Protein AF-A0A067MBH5-F1 (afdb_monomer_lite)

Secondary structure (DSSP, 8-state):
-----S--HHHHHHHHHHTEEEETTEEEE---------PPPBPTTT--BSS-GGG---SSPPPTTT-SSS-GGGHHHH-TTPPP--TTT--SS-TT-TT-HHHHHHHHTSPPPP-PPPPP-PPPPP-----------------------------

Organism: Botryobasidium botryosum (strain FD-172 SS1) (NCBI:txid930990)

Radius of gyration: 29.59 Å; chains: 1; bounding box: 75×42×64 Å

Foldseek 3Di:
DDDDDDDDPVCVVVCQVVQWDQDPNDTDGDHPPPPDQPQFDQEQQQRAGDDHVVPDPRPFRAAQFQRDGHRVVCCCVPPVPHFGAASQPRDRHGSVDPPDPSNVVRRVVDPRDPPDDPDDPDDDDDDDDDDDDDDDDDDDDDDDDDDDDDDDDDD

Structure (mmCIF, N/CA/C/O backbone):
data_AF-A0A067MBH5-F1
#
_entry.id   AF-A0A067MBH5-F1
#
loop_
_atom_site.group_PDB
_atom_site.id
_atom_site.type_symbol
_atom_site.label_atom_id
_atom_site.label_alt_id
_atom_site.label_comp_id
_atom_site.label_asym_id
_atom_site.label_entity_id
_atom_site.label_seq_id
_atom_site.pdbx_PDB_ins_code
_atom_site.Cartn_x
_atom_site.Cartn_y
_atom_site.Cartn_z
_atom_site.occupancy
_atom_site.B_iso_or_equiv
_atom_site.auth_seq_id
_atom_site.auth_comp_id
_atom_site.auth_asym_id
_atom_site.auth_atom_id
_atom_site.pdbx_PDB_model_num
ATOM 1 N N . MET A 1 1 ? -8.391 -17.733 -47.658 1.00 43.31 1 MET A N 1
ATOM 2 C CA . MET A 1 1 ? -7.406 -16.784 -47.092 1.00 43.31 1 MET A CA 1
ATOM 3 C C . MET A 1 1 ? -8.083 -15.427 -47.039 1.00 43.31 1 MET A C 1
ATOM 5 O O . MET A 1 1 ? -8.545 -14.987 -48.080 1.00 43.31 1 MET A O 1
ATOM 9 N N . VAL A 1 2 ? -8.258 -14.823 -45.862 1.00 48.53 2 VAL A N 1
ATOM 10 C CA . VAL A 1 2 ? -8.836 -13.471 -45.773 1.00 48.53 2 VAL A CA 1
ATOM 11 C C . VAL A 1 2 ? -7.670 -12.491 -45.733 1.00 48.53 2 VAL A C 1
ATOM 13 O O . VAL A 1 2 ? -6.982 -12.412 -44.718 1.00 48.53 2 VAL A O 1
ATOM 16 N N . GLU A 1 3 ? -7.418 -11.794 -46.841 1.00 44.28 3 GLU A N 1
ATOM 17 C CA . GLU A 1 3 ? -6.545 -10.619 -46.831 1.00 44.28 3 GLU A CA 1
ATOM 18 C C . GLU A 1 3 ? -7.241 -9.521 -46.030 1.00 44.28 3 GLU A C 1
ATOM 20 O O . GLU A 1 3 ? -8.284 -8.991 -46.418 1.00 44.28 3 GLU A O 1
ATOM 25 N N . LEU A 1 4 ? -6.687 -9.208 -44.865 1.00 49.09 4 LEU A N 1
ATOM 26 C CA . LEU A 1 4 ? -7.146 -8.081 -44.078 1.00 49.09 4 LEU A CA 1
ATOM 27 C C . LEU A 1 4 ? -6.408 -6.847 -44.591 1.00 49.09 4 LEU A C 1
ATOM 29 O O . LEU A 1 4 ? -5.196 -6.731 -44.428 1.00 49.09 4 LEU A O 1
ATOM 33 N N . GLY A 1 5 ? -7.158 -5.927 -45.203 1.00 56.34 5 GLY A N 1
ATOM 34 C CA . GLY A 1 5 ? -6.687 -4.571 -45.482 1.00 56.34 5 GLY A CA 1
ATOM 35 C C . GLY A 1 5 ? -6.215 -3.844 -44.208 1.00 56.34 5 GLY A C 1
ATOM 36 O O . GLY A 1 5 ? -6.285 -4.403 -43.107 1.00 56.34 5 GLY A O 1
ATOM 37 N N . PRO A 1 6 ? -5.750 -2.586 -44.323 1.00 59.16 6 PRO A N 1
ATOM 38 C CA . PRO A 1 6 ? -5.112 -1.861 -43.227 1.00 59.16 6 PRO A CA 1
ATOM 39 C C . PRO A 1 6 ? -5.948 -1.913 -41.944 1.00 59.16 6 PRO A C 1
ATOM 41 O O . PRO A 1 6 ? -7.175 -1.773 -41.983 1.00 59.16 6 PRO A O 1
ATOM 44 N N . LEU A 1 7 ? -5.259 -2.134 -40.817 1.00 58.09 7 LEU A N 1
ATOM 45 C CA . LEU A 1 7 ? -5.836 -2.226 -39.474 1.00 58.09 7 LEU A CA 1
ATOM 46 C C . LEU A 1 7 ? -6.872 -1.114 -39.262 1.00 58.09 7 LEU A C 1
ATOM 48 O O . LEU A 1 7 ? -6.538 0.059 -39.109 1.00 58.09 7 LEU A O 1
ATOM 52 N N . SER A 1 8 ? -8.142 -1.504 -39.276 1.00 61.84 8 SER A N 1
ATOM 53 C CA . SER A 1 8 ? -9.288 -0.632 -39.043 1.00 61.84 8 SER A CA 1
ATOM 54 C C . SER A 1 8 ? -10.228 -1.298 -38.047 1.00 61.84 8 SER A C 1
ATOM 56 O O . SER A 1 8 ? -10.245 -2.527 -37.919 1.00 61.84 8 SER A O 1
ATOM 58 N N . ASP A 1 9 ? -11.044 -0.495 -37.362 1.00 60.38 9 ASP A N 1
ATOM 59 C CA . ASP A 1 9 ? -11.989 -0.979 -36.345 1.00 60.38 9 ASP A CA 1
ATOM 60 C C . ASP A 1 9 ? -12.933 -2.074 -36.881 1.00 60.38 9 ASP A C 1
ATOM 62 O O . ASP A 1 9 ? -13.374 -2.942 -36.130 1.00 60.38 9 ASP A O 1
ATOM 66 N N . LYS A 1 10 ? -13.181 -2.089 -38.200 1.00 65.00 10 LYS A N 1
ATOM 67 C CA . LYS A 1 10 ? -14.045 -3.058 -38.890 1.00 65.00 10 LYS A CA 1
ATOM 68 C C . LYS A 1 10 ? -13.494 -4.492 -38.878 1.00 65.00 10 LYS A C 1
ATOM 70 O O . LYS A 1 10 ? -14.279 -5.433 -38.878 1.00 65.00 10 LYS A O 1
ATOM 75 N N . ASN A 1 11 ? -12.171 -4.665 -38.805 1.00 72.44 11 ASN A N 1
ATOM 76 C CA . ASN A 1 11 ? -11.519 -5.983 -38.843 1.00 72.44 11 ASN A CA 1
ATOM 77 C C . ASN A 1 11 ? -10.994 -6.440 -37.471 1.00 72.44 11 ASN A C 1
ATOM 79 O O . ASN A 1 11 ? -10.564 -7.584 -37.320 1.00 72.44 11 ASN A O 1
ATOM 83 N N . LEU A 1 12 ? -11.061 -5.579 -36.449 1.00 74.69 12 LEU A N 1
ATOM 84 C CA . LEU A 1 12 ? -10.541 -5.862 -35.109 1.00 74.69 12 LEU A CA 1
ATOM 85 C C . LEU A 1 12 ? -11.228 -7.070 -34.453 1.00 74.69 12 LEU A C 1
ATOM 87 O O . LEU A 1 12 ? -10.557 -7.903 -33.848 1.00 74.69 12 LEU A O 1
ATOM 91 N N . TRP A 1 13 ? -12.550 -7.201 -34.595 1.00 75.75 13 TRP A N 1
ATOM 92 C CA . TRP A 1 13 ? -13.288 -8.339 -34.033 1.00 75.75 13 TRP A CA 1
ATOM 93 C C . TRP A 1 13 ? -12.879 -9.677 -34.666 1.00 75.75 13 TRP A C 1
ATOM 95 O O . TRP A 1 13 ? -12.744 -10.672 -33.956 1.00 75.75 13 TRP A O 1
ATOM 105 N N . LEU A 1 14 ? -12.610 -9.698 -35.975 1.00 79.88 14 LEU A N 1
ATOM 106 C CA . LEU A 1 14 ? -12.139 -10.895 -36.678 1.00 79.88 14 LEU A CA 1
ATOM 107 C C . LEU A 1 14 ? -10.744 -11.315 -36.201 1.00 79.88 14 LEU A C 1
ATOM 109 O O . LEU A 1 14 ? -10.520 -12.498 -35.964 1.00 79.88 14 LEU A O 1
ATOM 113 N N . ILE A 1 15 ? -9.847 -10.348 -35.988 1.00 80.25 15 ILE A N 1
ATOM 114 C CA . ILE A 1 15 ? -8.487 -10.577 -35.471 1.00 80.25 15 ILE A CA 1
ATOM 115 C C . ILE A 1 15 ? -8.519 -11.086 -34.022 1.00 80.25 15 ILE A C 1
ATOM 117 O O . ILE A 1 15 ? -7.792 -12.007 -33.656 1.00 80.25 15 ILE A O 1
ATOM 121 N N . LEU A 1 16 ? -9.379 -10.509 -33.177 1.00 80.06 16 LEU A N 1
ATOM 122 C CA . LEU A 1 16 ? -9.536 -10.963 -31.793 1.00 80.06 16 LEU A CA 1
ATOM 123 C C . LEU A 1 16 ? -10.157 -12.365 -31.717 1.00 80.06 16 LEU A C 1
ATOM 125 O O . LEU A 1 16 ? -9.770 -13.145 -30.850 1.00 80.06 16 LEU A O 1
ATOM 129 N N . ARG A 1 17 ? -11.084 -12.700 -32.625 1.00 80.56 17 ARG A N 1
ATOM 130 C CA . ARG A 1 17 ? -11.705 -14.029 -32.708 1.00 80.56 17 ARG A CA 1
ATOM 131 C C . ARG A 1 17 ? -10.750 -15.092 -33.251 1.00 80.56 17 ARG A C 1
ATOM 133 O O . ARG A 1 17 ? -10.781 -16.217 -32.766 1.00 80.56 17 ARG A O 1
ATOM 140 N N . SER A 1 18 ? -9.919 -14.757 -34.239 1.00 83.19 18 SER A N 1
ATOM 141 C CA . SER A 1 18 ? -8.895 -15.670 -34.767 1.00 83.19 18 SER A CA 1
ATOM 142 C C . SER A 1 18 ? -7.706 -15.838 -33.815 1.00 83.19 18 SER A C 1
ATOM 144 O O . SER A 1 18 ? -6.933 -16.784 -33.960 1.00 83.19 18 SER A O 1
ATOM 146 N N . GLY A 1 19 ? -7.521 -14.905 -32.873 1.00 83.75 19 GLY A N 1
ATOM 147 C CA . GLY A 1 19 ? -6.392 -14.883 -31.944 1.00 83.75 19 GLY A CA 1
ATOM 148 C C . GLY A 1 19 ? -5.040 -14.643 -32.622 1.00 83.75 19 GLY A C 1
ATOM 149 O O . GLY A 1 19 ? -4.006 -14.791 -31.974 1.00 83.75 19 GLY A O 1
ATOM 150 N N . THR A 1 20 ? -5.031 -14.287 -33.914 1.00 85.81 20 THR A N 1
ATOM 151 C CA . THR A 1 20 ? -3.812 -14.159 -34.725 1.00 85.81 20 THR A CA 1
ATOM 152 C C . THR A 1 20 ? -3.909 -12.974 -35.688 1.00 85.81 20 THR A C 1
ATOM 154 O O . THR A 1 20 ? -4.873 -12.850 -36.444 1.00 85.81 20 THR A O 1
ATOM 157 N N . LEU A 1 21 ? -2.883 -12.123 -35.681 1.00 86.81 21 LEU A N 1
ATOM 158 C CA . LEU A 1 21 ? -2.655 -11.026 -36.619 1.00 86.81 21 LEU A CA 1
ATOM 159 C C . LEU A 1 21 ? -1.509 -11.420 -37.555 1.00 86.81 21 LEU A C 1
ATOM 161 O O . LEU A 1 21 ? -0.436 -11.783 -37.084 1.00 86.81 21 LEU A O 1
ATOM 165 N N . PHE A 1 22 ? -1.701 -11.312 -38.866 1.00 82.31 22 PHE A N 1
ATOM 166 C CA . PHE A 1 22 ? -0.606 -11.467 -39.824 1.00 82.31 22 PHE A CA 1
ATOM 167 C C . PHE A 1 22 ? 0.066 -10.113 -40.060 1.00 82.31 22 PHE A C 1
ATOM 169 O O . PHE A 1 22 ? -0.595 -9.149 -40.437 1.00 82.31 22 PHE A O 1
ATOM 176 N N . PHE A 1 23 ? 1.374 -10.046 -39.828 1.00 76.69 23 PHE A N 1
ATOM 177 C CA . PHE A 1 23 ? 2.212 -8.877 -40.091 1.00 76.69 23 PHE A CA 1
ATOM 178 C C . PHE A 1 23 ? 3.456 -9.358 -40.842 1.00 76.69 23 PHE A C 1
ATOM 180 O O . PHE A 1 23 ? 4.072 -10.340 -40.426 1.00 76.69 23 PHE A O 1
ATOM 187 N N . ASP A 1 24 ? 3.752 -8.750 -41.994 1.00 83.50 24 ASP A N 1
ATOM 188 C CA . ASP A 1 24 ? 4.780 -9.207 -42.946 1.00 83.50 24 ASP A CA 1
ATOM 189 C C . ASP A 1 24 ? 4.682 -10.708 -43.285 1.00 83.50 24 ASP A C 1
ATOM 191 O O . ASP A 1 24 ? 5.667 -11.445 -43.309 1.00 83.50 24 ASP A O 1
ATOM 195 N N . GLY A 1 25 ? 3.450 -11.196 -43.476 1.00 84.94 25 GLY A N 1
ATOM 196 C CA . GLY A 1 25 ? 3.166 -12.604 -43.777 1.00 84.94 25 GLY A CA 1
ATOM 197 C C . GLY A 1 25 ? 3.384 -13.575 -42.609 1.00 84.94 25 GLY A C 1
ATOM 198 O O . GLY A 1 25 ? 3.127 -14.768 -42.755 1.00 84.94 25 GLY A O 1
ATOM 199 N N . ARG A 1 26 ? 3.813 -13.096 -41.435 1.00 82.69 26 ARG A N 1
ATOM 200 C CA . ARG A 1 26 ? 4.051 -13.925 -40.246 1.00 82.69 26 ARG A CA 1
ATOM 201 C C . ARG A 1 26 ? 2.884 -13.820 -39.257 1.00 82.69 26 ARG A C 1
ATOM 203 O O . ARG A 1 26 ? 2.431 -12.707 -38.972 1.00 82.69 26 ARG A O 1
ATOM 210 N N . PRO A 1 27 ? 2.382 -14.944 -38.714 1.00 87.88 27 PRO A N 1
ATOM 211 C CA . PRO A 1 27 ? 1.334 -14.927 -37.701 1.00 87.88 27 PRO A CA 1
ATOM 212 C C . PRO A 1 27 ? 1.886 -14.463 -36.348 1.00 87.88 27 PRO A C 1
ATOM 214 O O . PRO A 1 27 ? 2.886 -14.981 -35.857 1.00 87.88 27 PRO A O 1
ATOM 217 N N . HIS A 1 28 ? 1.199 -13.512 -35.725 1.00 85.31 28 HIS A N 1
ATOM 218 C CA . HIS A 1 28 ? 1.491 -12.990 -34.395 1.00 85.31 28 HIS A CA 1
ATOM 219 C C . HIS A 1 28 ? 0.284 -13.252 -33.493 1.00 85.31 28 HIS A C 1
ATOM 221 O O . HIS A 1 28 ? -0.831 -12.855 -33.847 1.00 85.31 28 HIS A O 1
ATOM 227 N N . PRO A 1 29 ? 0.462 -13.901 -32.332 1.00 85.44 29 PRO A N 1
ATOM 228 C CA . PRO A 1 29 ? -0.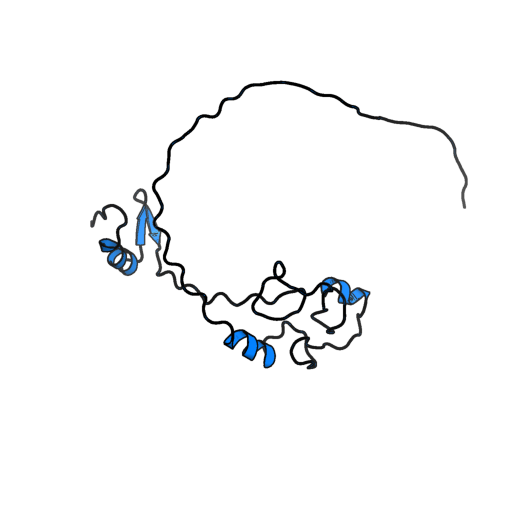640 -14.136 -31.416 1.00 85.44 29 PRO A CA 1
ATOM 229 C C . PRO A 1 29 ? -1.152 -12.806 -30.863 1.00 85.44 29 PRO A C 1
ATOM 231 O O . PRO A 1 29 ? -0.381 -11.950 -30.428 1.00 85.44 29 PRO A O 1
ATOM 234 N N . VAL A 1 30 ? -2.470 -12.651 -30.841 1.00 85.50 30 VAL A N 1
ATOM 235 C CA . VAL A 1 30 ? -3.145 -11.471 -30.300 1.00 85.50 30 VAL A CA 1
ATOM 236 C C . VAL A 1 30 ? -4.131 -11.911 -29.241 1.00 85.50 30 VAL A C 1
ATOM 238 O O . VAL A 1 30 ? -4.815 -12.925 -29.365 1.00 85.50 30 VAL A O 1
ATOM 241 N N . ARG A 1 31 ? -4.225 -11.120 -28.180 1.00 79.12 31 ARG A N 1
ATOM 242 C CA . ARG A 1 31 ? -5.237 -11.282 -27.142 1.00 79.12 31 ARG A CA 1
ATOM 243 C C . ARG A 1 31 ? -5.898 -9.943 -26.907 1.00 79.12 31 ARG A C 1
ATOM 245 O O . ARG A 1 31 ? -5.284 -8.894 -27.105 1.00 79.12 31 ARG A O 1
ATOM 252 N N . ALA A 1 32 ? -7.144 -9.982 -26.449 1.00 77.94 32 ALA A N 1
ATOM 253 C CA . ALA A 1 32 ? -7.781 -8.783 -25.938 1.00 77.94 32 ALA A CA 1
ATOM 254 C C . ALA A 1 32 ? -6.891 -8.182 -24.842 1.00 77.94 32 ALA A C 1
ATOM 256 O O . ALA A 1 32 ? -6.475 -8.883 -23.917 1.00 77.94 32 ALA A O 1
ATOM 257 N N . PHE A 1 33 ? -6.598 -6.885 -24.946 1.00 69.94 33 PHE A N 1
ATOM 258 C CA . PHE A 1 33 ? -5.885 -6.183 -23.891 1.00 69.94 33 PHE A CA 1
ATOM 259 C C . PHE A 1 33 ? -6.795 -6.075 -22.665 1.00 69.94 33 PHE A C 1
ATOM 261 O O . PHE A 1 33 ? -7.603 -5.152 -22.519 1.00 69.94 33 PHE A O 1
ATOM 268 N N . THR A 1 34 ? -6.671 -7.039 -21.761 1.00 60.81 34 THR A N 1
ATOM 269 C CA . THR A 1 34 ? -7.206 -6.923 -20.414 1.00 60.81 34 THR A CA 1
ATOM 270 C C . THR A 1 34 ? -6.208 -6.088 -19.633 1.00 60.81 34 THR A C 1
ATOM 272 O O . THR A 1 34 ? -5.228 -6.620 -19.114 1.00 60.81 34 THR A O 1
ATOM 275 N N . ALA A 1 35 ? -6.417 -4.770 -19.585 1.00 60.47 35 ALA A N 1
ATOM 276 C CA . ALA A 1 35 ? -5.680 -3.920 -18.661 1.00 60.47 35 ALA A CA 1
ATOM 277 C C . ALA A 1 35 ? -5.890 -4.492 -17.253 1.00 60.47 35 ALA A C 1
ATOM 279 O O . ALA A 1 35 ? -6.960 -4.315 -16.664 1.00 60.47 35 ALA A O 1
ATOM 280 N N . ALA A 1 36 ? -4.907 -5.235 -16.740 1.00 58.88 36 ALA A N 1
ATOM 281 C CA . ALA A 1 36 ? -4.907 -5.619 -15.344 1.00 58.88 36 ALA A CA 1
ATOM 282 C C . ALA A 1 36 ? -5.035 -4.318 -14.552 1.00 58.88 36 ALA A C 1
ATOM 284 O O . ALA A 1 36 ? -4.364 -3.336 -14.881 1.00 58.88 36 ALA A O 1
ATOM 285 N N . LYS A 1 37 ? -5.933 -4.287 -13.557 1.00 56.97 37 LYS A N 1
ATOM 286 C CA . LYS A 1 37 ? -6.052 -3.137 -12.653 1.00 56.97 37 LYS A CA 1
ATOM 287 C C . LYS A 1 37 ? -4.637 -2.779 -12.216 1.00 56.97 37 LYS A C 1
ATOM 289 O O . LYS A 1 37 ? -3.965 -3.615 -11.610 1.00 56.97 37 LYS A O 1
ATOM 294 N N . THR A 1 38 ? -4.167 -1.586 -12.574 1.00 63.06 38 THR A N 1
ATOM 295 C CA . THR A 1 38 ? -2.859 -1.103 -12.142 1.00 63.06 38 THR A CA 1
ATOM 296 C C . THR A 1 38 ? -2.892 -1.107 -10.628 1.00 63.06 38 THR A C 1
ATOM 298 O O . THR A 1 38 ? -3.598 -0.300 -10.023 1.00 63.06 38 THR A O 1
ATOM 301 N N . LYS A 1 39 ? -2.214 -2.080 -10.014 1.00 64.62 39 LYS A N 1
ATOM 302 C CA . LYS A 1 39 ? -2.137 -2.175 -8.563 1.00 64.62 39 LYS A CA 1
ATOM 303 C C . LYS A 1 39 ? -1.521 -0.855 -8.098 1.00 64.62 39 LYS A C 1
ATOM 305 O O . LYS A 1 39 ? -0.411 -0.549 -8.536 1.00 64.62 39 LYS A O 1
ATOM 310 N N . PRO A 1 40 ? -2.237 -0.044 -7.305 1.00 68.56 40 PRO A N 1
ATOM 311 C CA . PRO A 1 40 ? -1.755 1.279 -6.952 1.00 68.56 40 PRO A CA 1
ATOM 312 C C . PRO A 1 40 ? -0.417 1.133 -6.229 1.00 68.56 40 PRO A C 1
ATOM 314 O O . PRO A 1 40 ? -0.244 0.251 -5.380 1.00 68.56 40 PRO A O 1
ATOM 317 N N . ASN A 1 41 ? 0.544 1.960 -6.635 1.00 79.06 41 ASN A N 1
ATOM 318 C CA . ASN A 1 41 ? 1.887 1.929 -6.084 1.00 79.06 41 ASN A CA 1
ATOM 319 C C . ASN A 1 41 ? 1.828 2.297 -4.594 1.00 79.06 41 ASN A C 1
ATOM 321 O O . ASN A 1 41 ? 1.121 3.232 -4.209 1.00 79.06 41 ASN A O 1
ATOM 325 N N . GLN A 1 42 ? 2.543 1.542 -3.763 1.00 88.12 42 GLN A N 1
ATOM 326 C CA . GLN A 1 42 ? 2.740 1.898 -2.365 1.00 88.12 42 GLN A CA 1
ATOM 327 C C . GLN A 1 42 ? 3.980 2.779 -2.291 1.00 88.12 42 GLN A C 1
ATOM 329 O O . GLN A 1 42 ? 5.074 2.345 -2.650 1.00 88.12 42 GLN A O 1
ATOM 334 N N . CYS A 1 43 ? 3.803 4.021 -1.853 1.00 93.25 43 CYS A N 1
ATOM 335 C CA . CYS A 1 43 ? 4.898 4.971 -1.761 1.00 93.25 43 CYS A CA 1
ATOM 336 C C . CYS A 1 43 ? 5.946 4.480 -0.751 1.00 93.25 43 CYS A C 1
ATOM 338 O O . CYS A 1 43 ? 5.597 4.183 0.387 1.00 93.25 43 CYS A O 1
ATOM 340 N N . ARG A 1 44 ? 7.229 4.412 -1.129 1.00 92.31 44 ARG A N 1
ATOM 341 C CA . ARG A 1 44 ? 8.308 3.957 -0.228 1.00 92.31 44 ARG A CA 1
ATOM 342 C C . ARG A 1 44 ? 8.751 5.013 0.792 1.00 92.31 44 ARG A C 1
ATOM 344 O O . ARG A 1 44 ? 9.403 4.656 1.768 1.00 92.31 44 ARG A O 1
ATOM 351 N N . GLN A 1 45 ? 8.353 6.273 0.599 1.00 94.25 45 GLN A N 1
ATOM 352 C CA . GLN A 1 45 ? 8.623 7.374 1.533 1.00 94.25 45 GLN A CA 1
ATOM 353 C C . GLN A 1 45 ? 7.648 7.390 2.714 1.00 94.25 45 GLN A C 1
ATOM 355 O O . GLN A 1 45 ? 8.063 7.531 3.858 1.00 94.25 45 GLN A O 1
ATOM 360 N N . CYS A 1 46 ? 6.345 7.232 2.453 1.00 95.00 46 CYS A N 1
ATOM 361 C CA . CYS A 1 46 ? 5.304 7.356 3.484 1.00 95.00 46 CYS A CA 1
ATOM 362 C C . CYS A 1 46 ? 4.434 6.104 3.673 1.00 95.00 46 CYS A C 1
ATOM 364 O O . CYS A 1 46 ? 3.527 6.107 4.503 1.00 95.00 46 CYS A O 1
ATOM 366 N N . TRP A 1 47 ? 4.654 5.053 2.878 1.00 94.25 47 TRP A N 1
ATOM 367 C CA . TRP A 1 47 ? 3.933 3.772 2.912 1.00 94.25 47 TRP A CA 1
ATOM 368 C C . TRP A 1 47 ? 2.425 3.821 2.635 1.00 94.25 47 TRP A C 1
ATOM 370 O O . TRP A 1 47 ? 1.759 2.784 2.709 1.00 94.25 47 TRP A O 1
ATOM 380 N N . ARG A 1 48 ? 1.889 4.980 2.238 1.00 92.94 48 ARG A N 1
ATOM 381 C CA . ARG A 1 48 ? 0.504 5.146 1.773 1.00 92.94 48 ARG A CA 1
ATOM 382 C C . ARG A 1 48 ? 0.364 4.769 0.299 1.00 92.94 48 ARG A C 1
ATOM 384 O O . ARG A 1 48 ? 1.313 4.858 -0.481 1.00 92.94 48 ARG A O 1
ATOM 391 N N . LEU A 1 49 ? -0.837 4.349 -0.080 1.00 90.75 49 LEU A N 1
ATOM 392 C CA . LEU A 1 49 ? -1.208 4.085 -1.469 1.00 90.75 49 LEU A CA 1
ATOM 393 C C . LEU A 1 49 ? -1.783 5.348 -2.128 1.00 90.75 49 LEU A C 1
ATOM 395 O O . LEU A 1 49 ? -2.317 6.224 -1.448 1.00 90.75 49 LEU A O 1
ATOM 399 N N . GLY A 1 50 ? -1.696 5.422 -3.458 1.00 87.44 50 GLY A N 1
ATOM 400 C CA . GLY A 1 50 ? -2.361 6.462 -4.261 1.00 87.44 50 GLY A CA 1
ATOM 401 C C . GLY A 1 50 ? -1.453 7.539 -4.847 1.00 87.44 50 GLY A C 1
ATOM 402 O O . GLY A 1 50 ? -1.929 8.408 -5.567 1.00 87.44 50 GLY A O 1
ATOM 403 N N . HIS A 1 51 ? -0.149 7.481 -4.585 1.00 89.81 51 HIS A N 1
ATOM 404 C CA . HIS A 1 51 ? 0.845 8.324 -5.246 1.00 89.81 51 HIS A CA 1
ATOM 405 C C . HIS A 1 51 ? 2.165 7.564 -5.388 1.00 89.81 51 HIS A C 1
ATOM 407 O O . HIS A 1 51 ? 2.438 6.620 -4.643 1.00 89.81 51 HIS A O 1
ATOM 413 N N . SER A 1 52 ? 2.987 7.960 -6.357 1.00 88.69 52 SER A N 1
ATOM 414 C CA . SER A 1 52 ? 4.363 7.472 -6.458 1.00 88.69 52 SER A CA 1
ATOM 415 C C . SER A 1 52 ? 5.293 8.289 -5.567 1.00 88.69 52 SER A C 1
ATOM 417 O O . SER A 1 52 ? 4.974 9.408 -5.180 1.00 88.69 52 SER A O 1
ATOM 419 N N . GLU A 1 53 ? 6.484 7.756 -5.316 1.00 89.75 53 GLU A N 1
ATOM 420 C CA . GLU A 1 53 ? 7.537 8.421 -4.542 1.00 89.75 53 GLU A CA 1
ATOM 421 C C . GLU A 1 53 ? 7.868 9.831 -5.057 1.00 89.75 53 GLU A C 1
ATOM 423 O O . GLU A 1 53 ? 7.915 10.762 -4.263 1.00 89.75 53 GLU A O 1
ATOM 428 N N . ALA A 1 54 ? 7.933 10.018 -6.380 1.00 89.44 54 ALA A N 1
ATOM 429 C CA . ALA A 1 54 ? 8.167 11.325 -7.008 1.00 89.44 54 ALA A CA 1
ATOM 430 C C . ALA A 1 54 ? 7.110 12.405 -6.689 1.00 89.44 54 ALA A C 1
ATOM 432 O O . ALA A 1 54 ? 7.395 13.590 -6.806 1.00 89.44 54 ALA A O 1
ATOM 433 N N . TRP A 1 55 ? 5.893 12.009 -6.298 1.00 91.38 55 TRP A N 1
ATOM 434 C CA . TRP A 1 55 ? 4.793 12.922 -5.952 1.00 91.38 55 TRP A CA 1
ATOM 435 C C . TRP A 1 55 ? 4.476 12.895 -4.453 1.00 91.38 55 TRP A C 1
ATOM 437 O O . TRP A 1 55 ? 3.426 13.376 -4.019 1.00 91.38 55 TRP A O 1
ATOM 447 N N . CYS A 1 56 ? 5.345 12.285 -3.645 1.00 93.75 56 CYS A N 1
ATOM 448 C CA . CYS A 1 56 ? 5.161 12.254 -2.208 1.00 93.75 56 CYS A CA 1
ATOM 449 C C . CYS A 1 56 ? 5.476 13.625 -1.607 1.00 93.75 56 CYS A C 1
ATOM 451 O O . CYS A 1 56 ? 6.506 14.218 -1.898 1.00 93.75 56 CYS A O 1
ATOM 453 N N . ARG A 1 57 ? 4.599 14.112 -0.725 1.00 94.44 57 ARG A N 1
ATOM 454 C CA . ARG A 1 57 ? 4.839 15.343 0.048 1.00 94.44 57 ARG A CA 1
ATOM 455 C C . ARG A 1 57 ? 5.644 15.100 1.328 1.00 94.44 57 ARG A C 1
ATOM 457 O O . ARG A 1 57 ? 5.884 16.034 2.083 1.00 94.44 57 ARG A O 1
ATOM 464 N N . GLN A 1 58 ? 5.994 13.848 1.612 1.00 92.81 58 GLN A N 1
ATOM 465 C CA . GLN A 1 58 ? 6.754 13.483 2.798 1.00 92.81 58 GLN A CA 1
ATOM 466 C C . GLN A 1 58 ? 8.230 13.831 2.580 1.00 92.81 58 GLN A C 1
ATOM 468 O O . GLN A 1 58 ? 8.875 13.221 1.734 1.00 92.81 58 GLN A O 1
ATOM 473 N N . THR A 1 59 ? 8.756 14.778 3.357 1.00 92.25 59 THR A N 1
ATOM 474 C CA . THR A 1 59 ? 10.167 15.196 3.277 1.00 92.25 59 THR A CA 1
ATOM 475 C C . THR A 1 59 ? 11.110 14.176 3.911 1.00 92.25 59 THR A C 1
ATOM 477 O O . THR A 1 59 ? 12.176 13.900 3.374 1.00 92.25 59 THR A O 1
ATOM 480 N N . ASN A 1 60 ? 10.707 13.598 5.049 1.00 92.88 60 ASN A N 1
ATOM 481 C CA . ASN A 1 60 ? 11.514 12.627 5.785 1.00 92.88 60 ASN A CA 1
ATOM 482 C C . ASN A 1 60 ? 10.939 11.215 5.623 1.00 92.88 60 ASN A C 1
ATOM 484 O O . ASN A 1 60 ? 9.783 11.000 6.014 1.00 92.88 60 ASN A O 1
ATOM 488 N N . PRO A 1 61 ? 11.712 10.246 5.103 1.00 94.38 61 PRO A N 1
ATOM 489 C CA . PRO A 1 61 ? 11.235 8.885 4.913 1.00 94.38 61 PRO A CA 1
ATOM 490 C C . PRO A 1 61 ? 10.842 8.245 6.241 1.00 94.38 61 PRO A C 1
ATOM 492 O O . PRO A 1 61 ? 11.502 8.422 7.266 1.00 94.38 61 PRO A O 1
ATOM 495 N N . VAL A 1 62 ? 9.785 7.442 6.191 1.00 96.19 62 VAL A N 1
ATOM 496 C CA . VAL A 1 62 ? 9.352 6.604 7.305 1.00 96.19 62 VAL A CA 1
ATOM 497 C C . VAL A 1 62 ? 9.750 5.158 7.031 1.00 96.19 62 VAL A C 1
ATOM 499 O O . VAL A 1 62 ? 9.576 4.632 5.925 1.00 96.19 62 VAL A O 1
ATOM 502 N N . CYS A 1 63 ? 10.261 4.485 8.053 1.00 96.81 63 CYS A N 1
ATOM 503 C CA . CYS A 1 63 ? 10.629 3.088 7.964 1.00 96.81 63 CYS A CA 1
ATOM 504 C C . CYS A 1 63 ? 9.373 2.224 7.838 1.00 96.81 63 CYS A C 1
ATOM 506 O O . CYS A 1 63 ? 8.476 2.270 8.677 1.00 96.81 63 CYS A O 1
ATOM 508 N N . GLY A 1 64 ? 9.322 1.379 6.812 1.00 95.69 64 GLY A N 1
ATOM 509 C CA . GLY A 1 64 ? 8.224 0.441 6.614 1.00 95.69 64 GLY A CA 1
ATOM 510 C C . GLY A 1 64 ? 8.198 -0.669 7.653 1.00 95.69 64 GLY A C 1
ATOM 511 O O . GLY A 1 64 ? 7.151 -1.294 7.812 1.00 95.69 64 GLY A O 1
ATOM 512 N N . THR A 1 65 ? 9.324 -0.908 8.331 1.00 97.19 65 THR A N 1
ATOM 513 C CA . THR A 1 65 ? 9.473 -1.949 9.346 1.00 97.19 65 THR A CA 1
ATOM 514 C C . THR A 1 65 ? 9.008 -1.462 10.707 1.00 97.19 65 THR A C 1
ATOM 516 O O . THR A 1 65 ? 8.123 -2.092 11.258 1.00 97.19 65 THR A O 1
ATOM 519 N N . CYS A 1 66 ? 9.547 -0.355 11.230 1.00 96.69 66 CYS A N 1
ATOM 520 C CA . CYS A 1 66 ? 9.285 0.107 12.604 1.00 96.69 66 CYS A CA 1
ATOM 521 C C . CYS A 1 66 ? 8.532 1.446 12.704 1.00 96.69 66 CYS A C 1
ATOM 523 O O . CYS A 1 66 ? 8.373 1.974 13.801 1.00 96.69 66 CYS A O 1
ATOM 525 N N . ALA A 1 67 ? 8.087 2.024 11.583 1.00 95.69 67 ALA A N 1
ATOM 526 C CA . ALA A 1 67 ? 7.391 3.315 11.521 1.00 95.69 67 ALA A CA 1
ATOM 527 C C . ALA A 1 67 ? 8.169 4.532 12.079 1.00 95.69 67 ALA A C 1
ATOM 529 O O . ALA A 1 67 ? 7.586 5.599 12.264 1.00 95.69 67 ALA A O 1
ATOM 530 N N . GLN A 1 68 ? 9.481 4.403 12.307 1.00 94.94 68 GLN A N 1
ATOM 531 C CA . GLN A 1 68 ? 10.353 5.497 12.746 1.00 94.94 68 GLN A CA 1
ATOM 532 C C . GLN A 1 68 ? 10.898 6.317 11.567 1.00 94.94 68 GLN A C 1
ATOM 534 O O . GLN A 1 68 ? 10.855 5.885 10.413 1.00 94.94 68 GLN A O 1
ATOM 539 N N . GLY A 1 69 ? 11.409 7.517 11.857 1.00 95.38 69 GLY A N 1
ATOM 540 C CA . GLY A 1 69 ? 11.941 8.459 10.869 1.00 95.38 69 GLY A CA 1
ATOM 541 C C . GLY A 1 69 ? 13.318 8.063 10.343 1.00 95.38 69 GLY A C 1
ATOM 542 O O . GLY A 1 69 ? 14.320 8.648 10.735 1.00 95.38 69 GLY A O 1
ATOM 543 N N . HIS A 1 70 ? 13.366 7.065 9.467 1.00 95.06 70 HIS A N 1
ATOM 544 C CA . HIS A 1 70 ? 14.546 6.723 8.680 1.00 95.06 70 HIS A CA 1
ATOM 545 C C . HIS A 1 70 ? 14.148 5.909 7.435 1.00 95.06 70 HIS A C 1
ATOM 547 O O . HIS A 1 70 ? 13.090 5.268 7.412 1.00 95.06 70 HIS A O 1
ATOM 553 N N . PRO A 1 71 ? 14.992 5.859 6.389 1.00 94.44 71 PRO A N 1
ATOM 554 C CA . PRO A 1 71 ? 14.756 4.984 5.251 1.00 94.44 71 PRO A CA 1
ATOM 555 C C . PRO A 1 71 ? 14.718 3.510 5.662 1.00 94.44 71 PRO A C 1
ATOM 557 O O . PRO A 1 71 ? 15.488 3.052 6.509 1.00 94.44 71 PRO A O 1
ATOM 560 N N . SER A 1 72 ? 13.865 2.728 5.001 1.00 94.06 72 SER A N 1
ATOM 561 C CA . SER A 1 72 ? 13.694 1.304 5.339 1.00 94.06 72 SER A CA 1
ATOM 562 C C . SER A 1 72 ? 14.952 0.467 5.091 1.00 94.06 72 SER A C 1
ATOM 564 O O . SER A 1 72 ? 15.170 -0.516 5.788 1.00 94.06 72 SER A O 1
ATOM 566 N N . HIS A 1 73 ? 15.803 0.874 4.145 1.00 93.25 73 HIS A N 1
ATOM 567 C CA . HIS A 1 73 ? 17.068 0.191 3.863 1.00 93.25 73 HIS A CA 1
ATOM 568 C C . HIS A 1 73 ? 18.130 0.406 4.960 1.00 93.25 73 HIS A C 1
ATOM 570 O O . HIS A 1 73 ? 19.040 -0.404 5.071 1.00 93.25 73 HIS A O 1
ATOM 576 N N . HIS A 1 74 ? 17.991 1.428 5.817 1.00 95.12 74 HIS A N 1
ATOM 577 C CA . HIS A 1 74 ? 18.889 1.680 6.961 1.00 95.12 74 HIS A CA 1
ATOM 578 C C . HIS A 1 74 ? 18.421 1.011 8.263 1.00 95.12 74 HIS A C 1
ATOM 580 O O . HIS A 1 74 ? 19.019 1.217 9.317 1.00 95.12 74 HIS A O 1
ATOM 586 N N . HIS A 1 75 ? 17.348 0.217 8.227 1.00 95.56 75 HIS A N 1
ATOM 587 C CA . HIS A 1 75 ? 16.732 -0.315 9.441 1.00 95.56 75 HIS A CA 1
ATOM 588 C C . HIS A 1 75 ? 17.680 -1.171 10.285 1.00 95.56 75 HIS A C 1
ATOM 590 O O . HIS A 1 75 ? 17.759 -0.968 11.491 1.00 95.56 75 HIS A O 1
ATOM 596 N N . HIS A 1 76 ? 18.452 -2.057 9.656 1.00 95.38 76 HIS A N 1
ATOM 597 C CA . HIS A 1 76 ? 19.402 -2.907 10.377 1.00 95.38 76 HIS A CA 1
ATOM 598 C C . HIS A 1 76 ? 20.519 -2.119 11.076 1.00 95.38 76 HIS A C 1
ATOM 600 O O . HIS A 1 76 ? 21.047 -2.594 12.072 1.00 95.38 76 HIS A O 1
ATOM 606 N N . ALA A 1 77 ? 20.859 -0.923 10.587 1.00 96.25 77 ALA A N 1
ATOM 607 C CA . ALA A 1 77 ? 21.889 -0.082 11.192 1.00 96.25 77 ALA A CA 1
ATOM 608 C C . ALA A 1 77 ? 21.341 0.783 12.338 1.00 96.25 77 ALA A C 1
ATOM 610 O O . ALA A 1 77 ? 22.001 0.951 13.356 1.00 96.25 77 ALA A O 1
ATOM 611 N N . VAL A 1 78 ? 20.137 1.340 12.173 1.00 95.62 78 VAL A N 1
ATOM 612 C CA . VAL A 1 78 ? 19.583 2.339 13.105 1.00 95.62 78 VAL A CA 1
ATOM 613 C C . VAL A 1 78 ? 18.711 1.705 14.188 1.00 95.62 78 VAL A C 1
ATOM 615 O O . VAL A 1 78 ? 18.682 2.178 15.319 1.00 95.62 78 VAL A O 1
ATOM 618 N N . ALA A 1 79 ? 17.973 0.648 13.848 1.00 94.44 79 ALA A N 1
ATOM 619 C CA . ALA A 1 79 ? 16.928 0.096 14.701 1.00 94.44 79 ALA A CA 1
ATOM 620 C C . ALA A 1 79 ? 16.766 -1.432 14.537 1.00 94.44 79 ALA A C 1
ATOM 622 O O . ALA A 1 79 ? 15.644 -1.896 14.333 1.00 94.44 79 ALA A O 1
ATOM 623 N N . PRO A 1 80 ? 17.844 -2.239 14.647 1.00 93.12 80 PRO A N 1
ATOM 624 C CA . PRO A 1 80 ? 17.807 -3.679 14.355 1.00 93.12 80 PRO A CA 1
ATOM 625 C C . PRO A 1 80 ? 16.824 -4.471 15.226 1.00 93.12 80 PRO A C 1
ATOM 627 O O . PRO A 1 80 ? 16.292 -5.483 14.781 1.00 93.12 80 PRO A O 1
ATOM 630 N N . ASN A 1 81 ? 16.569 -3.995 16.448 1.00 95.50 81 ASN A N 1
ATOM 631 C CA . ASN A 1 81 ? 15.703 -4.648 17.432 1.00 95.50 81 ASN A CA 1
ATOM 632 C C . ASN A 1 81 ? 14.355 -3.934 17.616 1.00 95.50 81 ASN A C 1
ATOM 634 O O . ASN A 1 81 ? 13.607 -4.256 18.539 1.00 95.50 81 ASN A O 1
ATOM 638 N N . ALA A 1 82 ? 14.041 -2.928 16.794 1.00 94.69 82 ALA A N 1
ATOM 639 C CA . ALA A 1 82 ? 12.770 -2.230 16.925 1.00 94.69 82 ALA A CA 1
ATOM 640 C C . ALA A 1 82 ? 11.607 -3.128 16.490 1.00 94.69 82 ALA A C 1
ATOM 642 O O . ALA A 1 82 ? 11.677 -3.834 15.482 1.00 94.69 82 ALA A O 1
ATOM 643 N N . ALA A 1 83 ? 10.509 -3.063 17.244 1.00 95.12 83 ALA A N 1
ATOM 644 C CA . ALA A 1 83 ? 9.298 -3.803 16.928 1.00 95.12 83 ALA A CA 1
ATOM 645 C C . ALA A 1 83 ? 8.767 -3.433 15.536 1.00 95.12 83 ALA A C 1
ATOM 647 O O . ALA A 1 83 ? 8.833 -2.275 15.104 1.00 95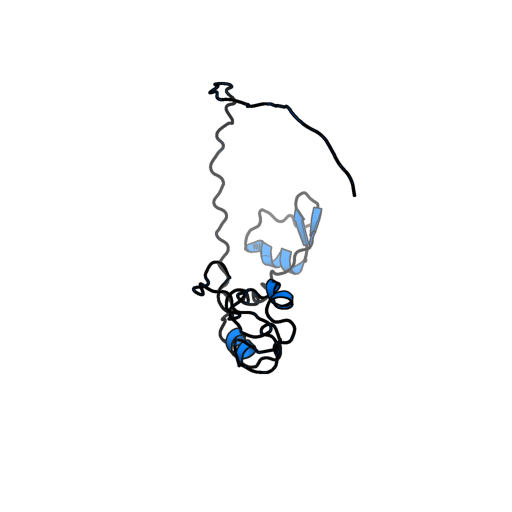.12 83 ALA A O 1
ATOM 648 N N . GLN A 1 84 ? 8.198 -4.422 14.846 1.00 95.94 84 GLN A N 1
ATOM 649 C CA . GLN A 1 84 ? 7.546 -4.172 13.570 1.00 95.94 84 GLN A CA 1
ATOM 650 C C . GLN A 1 84 ? 6.246 -3.403 13.790 1.00 95.94 84 GLN A C 1
ATOM 652 O O . GLN A 1 84 ? 5.363 -3.864 14.508 1.00 95.94 84 GLN A O 1
ATOM 657 N N . LEU A 1 85 ? 6.120 -2.246 13.151 1.00 97.19 85 LEU A N 1
ATOM 658 C CA . LEU A 1 85 ? 4.985 -1.349 13.276 1.00 97.19 85 LEU A CA 1
ATOM 659 C C . LEU A 1 85 ? 4.532 -0.860 11.907 1.00 97.19 85 LEU A C 1
ATOM 661 O O . LEU A 1 85 ? 5.308 -0.360 11.087 1.00 97.19 85 LEU A O 1
ATOM 665 N N . CYS A 1 86 ? 3.227 -0.960 11.681 1.00 96.75 86 CYS A N 1
ATOM 666 C CA . CYS A 1 86 ? 2.630 -0.513 10.441 1.00 96.75 86 CYS A CA 1
ATOM 667 C C . CYS A 1 86 ? 2.410 0.996 10.469 1.00 96.75 86 CYS A C 1
ATOM 669 O O . CYS A 1 86 ? 1.689 1.509 11.320 1.00 96.75 86 CYS A O 1
ATOM 671 N N . VAL A 1 87 ? 2.902 1.707 9.459 1.00 96.19 87 VAL A N 1
ATOM 672 C CA . VAL A 1 87 ? 2.671 3.153 9.315 1.00 96.19 87 VAL A CA 1
ATOM 673 C C . VAL A 1 87 ? 1.180 3.484 9.134 1.00 96.19 87 VAL A C 1
ATOM 675 O O . VAL A 1 87 ? 0.733 4.571 9.492 1.00 96.19 87 VAL A O 1
ATOM 678 N N . LEU A 1 88 ? 0.388 2.551 8.589 1.00 95.06 88 LEU A N 1
ATOM 679 C CA . LEU A 1 88 ? -1.023 2.780 8.259 1.00 95.06 88 LEU A CA 1
ATOM 680 C C . LEU A 1 88 ? -1.981 2.532 9.426 1.00 95.06 88 LEU A C 1
ATOM 682 O O . LEU A 1 88 ? -2.933 3.291 9.590 1.00 95.06 88 LEU A O 1
ATOM 686 N N . CYS A 1 89 ? -1.792 1.452 10.185 1.00 95.75 89 CYS A N 1
ATOM 687 C CA . CYS A 1 89 ? -2.698 1.060 11.275 1.00 95.75 89 CYS A CA 1
ATOM 688 C C . CYS A 1 89 ? -2.030 1.004 12.651 1.00 95.75 89 CYS A C 1
ATOM 690 O O . CYS A 1 89 ? -2.721 0.746 13.629 1.00 95.75 89 CYS A O 1
ATOM 692 N N . LYS A 1 90 ? -0.711 1.221 12.735 1.00 95.44 90 LYS A N 1
ATOM 693 C CA . LYS A 1 90 ? 0.097 1.090 13.960 1.00 95.44 90 LYS A CA 1
ATOM 694 C C . LYS A 1 90 ? 0.080 -0.313 14.590 1.00 95.44 90 LYS A C 1
ATOM 696 O O . LYS A 1 90 ? 0.500 -0.474 15.727 1.00 95.44 90 LYS A O 1
ATOM 701 N N . GLY A 1 91 ? -0.385 -1.326 13.855 1.00 96.25 91 GLY A N 1
ATOM 702 C CA . GLY A 1 91 ? -0.370 -2.724 14.287 1.00 96.25 91 GLY A CA 1
A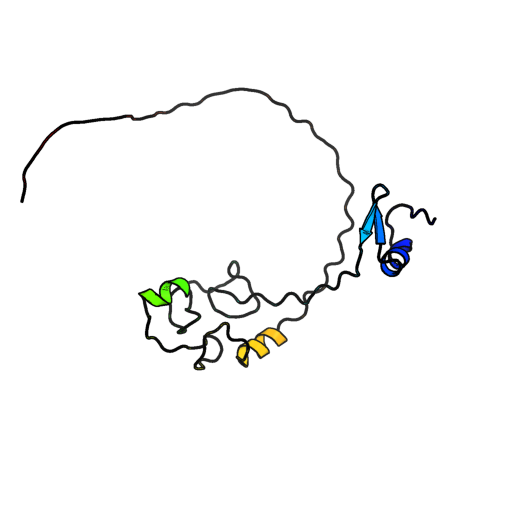TOM 703 C C . GLY A 1 91 ? 1.018 -3.363 14.201 1.00 96.25 91 GLY A C 1
ATOM 704 O O . GLY A 1 91 ? 1.894 -2.857 13.496 1.00 96.25 91 GLY A O 1
ATOM 705 N N . ALA A 1 92 ? 1.181 -4.496 14.890 1.00 96.81 92 ALA A N 1
ATOM 706 C CA . ALA A 1 92 ? 2.429 -5.255 15.003 1.00 96.81 92 ALA A CA 1
ATOM 707 C C . ALA A 1 92 ? 2.775 -6.037 13.718 1.00 96.81 92 ALA A C 1
ATOM 709 O O . ALA A 1 92 ? 2.726 -7.264 13.677 1.00 96.81 92 ALA A O 1
ATOM 710 N N . HIS A 1 93 ? 3.042 -5.317 12.630 1.00 96.50 93 HIS A N 1
ATOM 711 C CA . HIS A 1 93 ? 3.469 -5.872 11.348 1.00 96.50 93 HIS A CA 1
ATOM 712 C C . HIS A 1 93 ? 4.086 -4.785 10.463 1.00 96.50 93 HIS A C 1
ATOM 714 O O . HIS A 1 93 ? 3.758 -3.609 10.617 1.00 96.50 93 HIS A O 1
ATOM 720 N N . PRO A 1 94 ? 4.903 -5.138 9.458 1.00 95.75 94 PRO A N 1
ATOM 721 C CA . PRO A 1 94 ? 5.468 -4.144 8.562 1.00 95.75 94 PRO A CA 1
ATOM 722 C C . PRO A 1 94 ? 4.416 -3.564 7.604 1.00 95.75 94 PRO A C 1
ATOM 724 O O . PRO A 1 94 ? 3.319 -4.094 7.408 1.00 95.75 94 PRO A O 1
ATOM 727 N N . SER A 1 95 ? 4.742 -2.445 6.970 1.00 95.38 95 SER A N 1
ATOM 728 C CA . SER A 1 95 ? 3.784 -1.641 6.200 1.00 95.38 95 SER A CA 1
ATOM 729 C C . SER A 1 95 ? 3.414 -2.225 4.830 1.00 95.38 95 SER A C 1
ATOM 731 O O . SER A 1 95 ? 2.364 -1.889 4.279 1.00 95.38 95 SER A O 1
ATOM 733 N N . TRP A 1 96 ? 4.233 -3.120 4.271 1.00 91.69 96 TRP A N 1
ATOM 734 C CA . TRP A 1 96 ? 3.958 -3.809 2.997 1.00 91.69 96 TRP A CA 1
ATOM 735 C C . TRP A 1 96 ? 3.055 -5.038 3.144 1.00 91.69 96 TRP A C 1
ATOM 737 O O . TRP A 1 96 ? 2.663 -5.655 2.148 1.00 91.69 96 TRP A O 1
ATOM 747 N N . THR A 1 97 ? 2.720 -5.405 4.377 1.00 93.31 97 THR A N 1
ATOM 748 C CA . THR A 1 97 ? 1.946 -6.598 4.684 1.00 93.31 97 THR A CA 1
ATOM 749 C C . THR A 1 97 ? 0.566 -6.560 4.037 1.00 93.31 97 THR A C 1
ATOM 751 O O . THR A 1 97 ? -0.161 -5.566 4.112 1.00 93.31 97 THR A O 1
ATOM 754 N N . ARG A 1 98 ? 0.184 -7.663 3.382 1.00 90.44 98 ARG A N 1
ATOM 755 C CA . ARG A 1 98 ? -1.061 -7.718 2.605 1.00 90.44 98 ARG A CA 1
ATOM 756 C C . ARG A 1 98 ? -2.312 -7.755 3.468 1.00 90.44 98 ARG A C 1
ATOM 758 O O . ARG A 1 98 ? -3.299 -7.229 2.993 1.00 90.44 98 ARG A O 1
ATOM 765 N N . TRP A 1 99 ? -2.255 -8.309 4.679 1.00 93.81 99 TRP A N 1
ATOM 766 C CA . TRP A 1 99 ? -3.403 -8.477 5.581 1.00 93.81 99 TRP A CA 1
ATOM 767 C C . TRP A 1 99 ? -3.736 -7.236 6.427 1.00 93.81 99 TRP A C 1
ATOM 769 O O . TRP A 1 99 ? -4.658 -7.258 7.236 1.00 93.81 99 TRP A O 1
ATOM 779 N N . CYS A 1 100 ? -3.027 -6.122 6.227 1.00 94.94 100 CYS A N 1
ATOM 780 C CA . CYS A 1 100 ? -3.360 -4.861 6.882 1.00 94.94 100 CYS A CA 1
ATOM 781 C C . CYS A 1 100 ? -4.722 -4.333 6.399 1.00 94.94 100 CYS A C 1
ATOM 783 O O . CYS A 1 100 ? -4.875 -3.980 5.226 1.00 94.94 100 CYS A O 1
ATOM 785 N N . VAL A 1 101 ? -5.689 -4.200 7.309 1.00 94.56 101 VAL A N 1
ATOM 786 C CA . VAL A 1 101 ? -7.040 -3.693 6.999 1.00 94.56 101 VAL A CA 1
ATOM 787 C C . VAL A 1 101 ? -6.988 -2.291 6.382 1.00 94.56 101 VAL A C 1
ATOM 789 O O . VAL A 1 101 ? -7.577 -2.061 5.328 1.00 94.56 101 VAL A O 1
ATOM 792 N N . ASN A 1 102 ? -6.193 -1.371 6.940 1.00 95.44 102 ASN A N 1
ATOM 793 C CA . ASN A 1 102 ? -6.066 -0.011 6.396 1.00 95.44 102 ASN A CA 1
ATOM 794 C C . ASN A 1 102 ? -5.454 0.006 4.990 1.00 95.44 102 ASN A C 1
ATOM 796 O O . ASN A 1 102 ? -5.814 0.845 4.164 1.00 95.44 102 ASN A O 1
ATOM 800 N N . ARG A 1 103 ? -4.571 -0.950 4.678 1.00 92.81 103 ARG A N 1
ATOM 801 C CA . ARG A 1 103 ? -4.046 -1.125 3.321 1.00 92.81 103 ARG A CA 1
ATOM 802 C C . ARG A 1 103 ? -5.146 -1.577 2.362 1.00 92.81 103 ARG A C 1
ATOM 804 O O . ARG A 1 103 ? -5.204 -1.081 1.241 1.00 92.81 103 ARG A O 1
ATOM 811 N N . HIS A 1 104 ? -6.022 -2.487 2.786 1.00 91.12 104 HIS A N 1
ATOM 812 C CA . HIS A 1 104 ? -7.178 -2.907 1.991 1.00 91.12 104 HIS A CA 1
ATOM 813 C C . HIS A 1 104 ? -8.162 -1.761 1.743 1.00 91.12 104 HIS A C 1
ATOM 815 O O . HIS A 1 104 ? -8.572 -1.570 0.600 1.00 91.12 104 HIS A O 1
ATOM 821 N N . ILE A 1 105 ? -8.470 -0.963 2.768 1.00 91.81 105 ILE A N 1
ATOM 822 C CA . ILE A 1 105 ? -9.319 0.232 2.640 1.00 91.81 105 ILE A CA 1
ATOM 823 C C . ILE A 1 105 ? -8.714 1.202 1.619 1.00 91.81 105 ILE A C 1
ATOM 825 O O . ILE A 1 105 ? -9.389 1.623 0.681 1.00 91.81 105 ILE A O 1
ATOM 829 N N . GLN A 1 106 ? -7.415 1.499 1.734 1.00 90.81 106 GLN A N 1
ATOM 830 C CA . GLN A 1 106 ? -6.732 2.369 0.777 1.00 90.81 106 GLN A CA 1
ATOM 831 C C . GLN A 1 106 ? -6.708 1.793 -0.645 1.00 90.81 106 GLN A C 1
ATOM 833 O O . GLN A 1 106 ? -6.831 2.558 -1.592 1.00 90.81 106 GLN A O 1
ATOM 838 N N . LEU A 1 107 ? -6.566 0.473 -0.822 1.00 87.88 107 LEU A N 1
ATOM 839 C CA . LEU A 1 107 ? -6.655 -0.168 -2.141 1.00 87.88 107 LEU A CA 1
ATOM 840 C C . LEU A 1 107 ? -8.051 -0.040 -2.755 1.00 87.88 107 LEU A C 1
ATOM 842 O O . LEU A 1 107 ? -8.158 0.211 -3.952 1.00 87.88 107 LEU A O 1
ATOM 846 N N . ALA A 1 108 ? -9.103 -0.224 -1.956 1.00 85.25 108 ALA A N 1
ATOM 847 C CA . ALA A 1 108 ? -10.485 -0.105 -2.412 1.00 85.25 108 ALA A CA 1
ATOM 848 C C . ALA A 1 108 ? -10.831 1.336 -2.818 1.00 85.25 108 ALA A C 1
ATOM 850 O O . ALA A 1 108 ? -11.582 1.542 -3.767 1.00 85.25 108 ALA A O 1
ATOM 851 N N . ALA A 1 109 ? -10.225 2.324 -2.155 1.00 84.56 109 ALA A N 1
ATOM 852 C CA . ALA A 1 109 ? -10.372 3.740 -2.478 1.00 84.56 109 ALA A CA 1
ATOM 853 C C . ALA A 1 109 ? -9.641 4.177 -3.764 1.00 84.56 109 ALA A C 1
ATOM 855 O O . ALA A 1 109 ? -9.763 5.334 -4.156 1.00 84.56 109 ALA A O 1
ATOM 856 N N . GLN A 1 110 ? -8.869 3.299 -4.418 1.00 78.94 110 GLN A N 1
ATOM 857 C CA . GLN A 1 110 ? -8.204 3.601 -5.689 1.00 78.94 110 GLN A CA 1
ATOM 858 C C . GLN A 1 110 ? -9.084 3.122 -6.849 1.00 78.94 110 GLN A C 1
ATOM 860 O O . GLN A 1 110 ? -9.036 1.934 -7.196 1.00 78.94 110 GLN A O 1
ATOM 865 N N . PRO A 1 111 ? -9.905 4.004 -7.455 1.00 66.12 111 PRO A N 1
ATOM 866 C CA . PRO A 1 111 ? -10.721 3.616 -8.592 1.00 66.12 111 PRO A CA 1
ATOM 867 C C . PRO A 1 111 ? -9.820 3.144 -9.743 1.00 66.12 111 PRO A C 1
ATOM 869 O O . PRO A 1 111 ? -8.687 3.618 -9.885 1.00 66.12 111 PRO A O 1
ATOM 872 N N . PRO A 1 112 ? -10.298 2.215 -10.589 1.00 65.75 112 PRO A N 1
ATOM 873 C CA . PRO A 1 112 ? -9.583 1.849 -11.800 1.00 65.75 112 PRO A CA 1
ATOM 874 C C . PRO A 1 112 ? -9.289 3.116 -12.599 1.00 65.75 112 PRO A C 1
ATOM 876 O O . PRO A 1 112 ? -10.206 3.894 -12.872 1.00 65.75 112 PRO A O 1
ATOM 879 N N . LEU A 1 113 ? -8.023 3.323 -12.971 1.00 64.44 113 LEU A N 1
ATOM 880 C CA . LEU A 1 113 ? -7.676 4.442 -13.836 1.00 64.44 113 LEU A CA 1
ATOM 881 C C . LEU A 1 113 ? -8.540 4.352 -15.103 1.00 64.44 113 LEU A C 1
ATOM 883 O O . LEU A 1 113 ? -8.602 3.275 -15.714 1.00 64.44 113 LEU A O 1
ATOM 887 N N . PRO A 1 114 ? -9.228 5.439 -15.496 1.00 62.66 114 PRO A N 1
ATOM 888 C CA . PRO A 1 114 ? -10.023 5.431 -16.708 1.00 62.66 114 PRO A CA 1
ATOM 889 C C . PRO A 1 114 ? -9.104 5.074 -17.874 1.00 62.66 114 PRO A C 1
ATOM 891 O O . PRO A 1 114 ? -8.020 5.644 -18.028 1.00 62.66 114 PRO A O 1
ATOM 894 N N . LYS A 1 115 ? -9.520 4.096 -18.685 1.00 59.56 115 LYS A N 1
ATOM 895 C CA . LYS A 1 115 ? -8.783 3.717 -19.892 1.00 59.56 115 LYS A CA 1
ATOM 896 C C . LYS A 1 115 ? -8.657 4.971 -20.756 1.00 59.56 115 LYS A C 1
ATOM 898 O O . LYS A 1 115 ? -9.663 5.456 -21.273 1.00 59.56 115 LYS A O 1
ATOM 903 N N . LYS A 1 116 ? -7.443 5.510 -20.914 1.00 57.59 116 LYS A N 1
ATOM 904 C CA . LYS A 1 116 ? -7.202 6.526 -21.943 1.00 57.59 116 LYS A CA 1
ATOM 905 C C . LYS A 1 116 ? -7.579 5.885 -23.277 1.00 57.59 116 LYS A C 1
ATOM 907 O O . LYS A 1 116 ? -7.060 4.819 -23.608 1.00 57.59 116 LYS A O 1
ATOM 912 N N . LYS A 1 117 ? -8.512 6.497 -24.014 1.00 53.12 117 LYS A N 1
ATOM 913 C CA . LYS A 1 117 ? -8.765 6.105 -25.405 1.00 53.12 117 LYS A CA 1
ATOM 914 C C . LYS A 1 117 ? -7.424 6.223 -26.143 1.00 53.12 117 LYS A C 1
ATOM 916 O O . LYS A 1 117 ? -6.745 7.232 -25.930 1.00 53.12 117 LYS A O 1
ATOM 921 N N . PRO A 1 118 ? -7.008 5.223 -26.940 1.00 58.88 118 PRO A N 1
ATOM 922 C CA . PRO A 1 118 ? -5.805 5.349 -27.747 1.00 58.88 118 PRO A CA 1
ATOM 923 C C . PRO A 1 118 ? -5.903 6.644 -28.551 1.00 58.88 118 PRO A C 1
ATOM 925 O O . PRO A 1 118 ? -6.880 6.852 -29.274 1.00 58.88 118 PRO A O 1
ATOM 928 N N . ALA A 1 119 ? -4.934 7.542 -28.383 1.00 59.41 119 ALA A N 1
ATOM 929 C CA . ALA A 1 119 ? -4.799 8.656 -29.303 1.00 59.41 119 ALA A CA 1
ATOM 930 C C . ALA A 1 119 ? -4.545 8.047 -30.687 1.00 59.41 119 ALA A C 1
ATOM 932 O O . ALA A 1 119 ? -3.662 7.197 -30.825 1.00 59.41 119 ALA A O 1
ATOM 933 N N . LYS A 1 120 ? -5.341 8.435 -31.691 1.00 45.47 120 LYS A N 1
ATOM 934 C CA . LYS A 1 120 ? -5.061 8.093 -33.091 1.00 45.47 120 LYS A CA 1
ATOM 935 C C . LYS A 1 120 ? -3.590 8.438 -33.359 1.00 45.47 120 LYS A C 1
ATOM 937 O O . LYS A 1 120 ?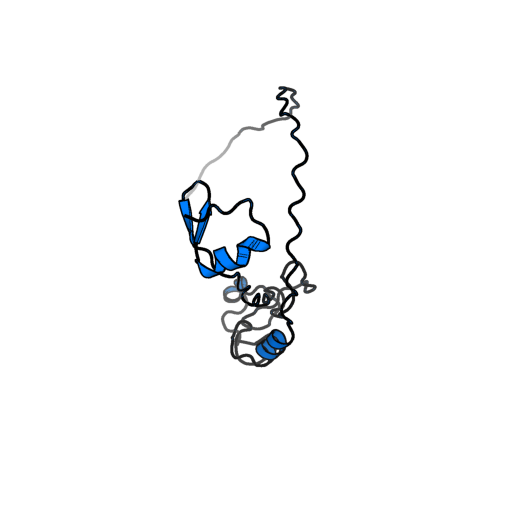 -3.211 9.573 -33.056 1.00 45.47 120 LYS A O 1
ATOM 942 N N . PRO A 1 121 ? -2.763 7.521 -33.889 1.00 50.00 121 PRO A N 1
ATOM 943 C CA . PRO A 1 121 ? -1.426 7.892 -34.321 1.00 50.00 121 PRO A CA 1
ATOM 944 C C . PRO A 1 121 ? -1.574 8.976 -35.391 1.00 50.00 121 PRO A C 1
ATOM 946 O O . PRO A 1 121 ? -2.115 8.736 -36.470 1.00 50.00 121 PRO A O 1
ATOM 949 N N . SER A 1 122 ? -1.176 10.200 -35.042 1.00 48.94 122 SER A N 1
ATOM 950 C CA . SER A 1 122 ? -1.068 11.292 -36.001 1.00 48.94 122 SER A CA 1
ATOM 951 C C . SER A 1 122 ? 0.058 10.931 -36.961 1.00 48.94 122 SER A C 1
ATOM 953 O O . SER A 1 122 ? 1.158 10.589 -36.523 1.00 48.94 122 SER A O 1
ATOM 955 N N . ALA A 1 123 ? -0.246 10.930 -38.257 1.00 48.41 123 ALA A N 1
ATOM 956 C CA . ALA A 1 123 ? 0.693 10.580 -39.308 1.00 48.41 123 ALA A CA 1
ATOM 957 C C . ALA A 1 123 ? 1.983 11.411 -39.190 1.00 48.41 123 ALA A C 1
ATOM 959 O O . ALA A 1 123 ? 1.947 12.617 -38.946 1.00 48.41 123 ALA A O 1
ATOM 960 N N . ALA A 1 124 ? 3.119 10.733 -39.357 1.00 51.12 124 ALA A N 1
ATOM 961 C CA . ALA A 1 124 ? 4.456 11.301 -39.289 1.00 51.12 124 ALA A CA 1
ATOM 962 C C . ALA A 1 124 ? 4.601 12.557 -40.169 1.00 51.12 124 ALA A C 1
ATOM 964 O O . ALA A 1 124 ? 4.346 12.509 -41.375 1.00 51.12 124 ALA A O 1
ATOM 965 N N . SER A 1 125 ? 5.074 13.658 -39.576 1.00 42.09 125 SER A N 1
ATOM 966 C CA . SER A 1 125 ? 5.617 14.787 -40.335 1.00 42.09 125 SER A CA 1
ATOM 967 C C . SER A 1 125 ? 7.114 14.583 -40.571 1.00 42.09 125 SER A C 1
ATOM 969 O O . SER A 1 125 ? 7.821 13.978 -39.768 1.00 42.09 125 SER A O 1
ATOM 971 N N . LYS A 1 126 ? 7.542 15.022 -41.748 1.00 41.69 126 LYS A N 1
ATOM 972 C CA . LYS A 1 126 ? 8.691 14.561 -42.524 1.00 41.69 126 LYS A CA 1
ATOM 973 C C . LYS A 1 126 ? 10.061 14.870 -41.900 1.00 41.69 126 LYS A C 1
ATOM 975 O O . LYS A 1 126 ? 10.252 15.822 -41.154 1.00 41.69 126 LYS A O 1
ATOM 980 N N . ARG A 1 127 ? 11.011 14.029 -42.319 1.00 45.09 127 ARG A N 1
ATOM 981 C CA . ARG A 1 127 ? 12.475 14.123 -42.223 1.00 45.09 127 ARG A CA 1
ATOM 982 C C . ARG A 1 127 ? 13.022 15.555 -42.320 1.00 45.09 127 ARG A C 1
ATOM 984 O O . ARG A 1 127 ? 12.693 16.251 -43.273 1.00 45.09 127 ARG A O 1
ATOM 991 N N . HIS A 1 128 ? 14.016 15.872 -41.488 1.00 35.75 128 HIS A N 1
ATOM 992 C CA . HIS A 1 128 ? 15.123 16.742 -41.892 1.00 35.75 128 HIS A CA 1
ATOM 993 C C . HIS A 1 128 ? 16.466 16.086 -41.560 1.00 35.75 128 HIS A C 1
ATOM 995 O O . HIS A 1 128 ? 16.636 15.439 -40.530 1.00 35.75 128 HIS A O 1
ATOM 1001 N N . ALA A 1 129 ? 17.356 16.176 -42.542 1.00 36.75 129 ALA A N 1
ATOM 1002 C CA . ALA A 1 129 ? 18.588 15.429 -42.693 1.00 36.75 129 ALA A CA 1
ATOM 1003 C C . ALA A 1 129 ? 19.654 15.785 -41.648 1.00 36.75 129 ALA A C 1
ATOM 1005 O O . ALA A 1 129 ? 19.845 16.950 -41.302 1.00 36.75 129 ALA A O 1
ATOM 1006 N N . SER A 1 130 ? 20.403 14.769 -41.222 1.00 39.22 130 SER A N 1
ATOM 1007 C CA . SER A 1 130 ? 21.673 14.916 -40.520 1.00 39.22 130 SER A CA 1
ATOM 1008 C C . SER A 1 130 ? 22.658 15.681 -41.406 1.00 39.22 130 SER A C 1
ATOM 1010 O O . SER A 1 130 ? 23.045 15.191 -42.466 1.00 39.22 130 SER A O 1
ATOM 1012 N N . LYS A 1 131 ? 23.085 16.869 -40.969 1.00 36.22 131 LYS A N 1
ATOM 1013 C CA . LYS A 1 131 ? 24.291 17.516 -41.489 1.00 36.22 131 LYS A CA 1
ATOM 1014 C C . LYS A 1 131 ? 25.400 17.342 -40.460 1.00 36.22 131 LYS A C 1
ATOM 1016 O O . LYS A 1 131 ? 25.379 17.960 -39.402 1.00 36.22 131 LYS A O 1
ATOM 1021 N N . VAL A 1 132 ? 26.335 16.457 -40.784 1.00 32.91 132 VAL A N 1
ATOM 1022 C CA . VAL A 1 132 ? 27.659 16.398 -40.165 1.00 32.91 132 VAL A CA 1
ATOM 1023 C C . VAL A 1 132 ? 28.420 17.646 -40.605 1.00 32.91 132 VAL A C 1
ATOM 1025 O O . VAL A 1 132 ? 28.581 17.864 -41.804 1.00 32.91 132 VAL A O 1
ATOM 1028 N N . THR A 1 133 ? 28.905 18.432 -39.647 1.00 31.67 133 THR A N 1
ATOM 1029 C CA . THR A 1 133 ? 30.004 19.376 -39.869 1.00 31.67 133 THR A CA 1
ATOM 1030 C C . THR A 1 133 ? 30.909 19.348 -38.643 1.00 31.67 133 THR A C 1
ATOM 1032 O O . THR A 1 133 ? 30.442 19.456 -37.511 1.00 31.67 133 THR A O 1
ATOM 1035 N N . ALA A 1 134 ? 32.195 19.143 -38.898 1.00 31.11 134 ALA A N 1
ATOM 1036 C CA . ALA A 1 134 ? 33.266 19.057 -37.925 1.00 31.11 134 ALA A CA 1
ATOM 1037 C C . ALA A 1 134 ? 33.659 20.429 -37.343 1.00 31.11 134 ALA A C 1
ATOM 1039 O O . ALA A 1 134 ? 33.593 21.436 -38.041 1.00 31.11 134 ALA A O 1
ATOM 1040 N N . GLY A 1 135 ? 34.171 20.395 -36.105 1.00 30.23 135 GLY A N 1
ATOM 1041 C CA . GLY A 1 135 ? 35.186 21.311 -35.575 1.00 30.23 135 GLY A CA 1
ATOM 1042 C C . GLY A 1 135 ? 34.702 22.629 -34.962 1.00 30.23 135 GLY A C 1
ATOM 1043 O O . GLY A 1 135 ? 34.272 23.527 -35.670 1.00 30.23 135 GLY A O 1
ATOM 1044 N N . SER A 1 136 ? 34.909 22.808 -33.654 1.00 33.50 136 SER A N 1
ATOM 1045 C CA . SER A 1 136 ? 35.984 23.692 -33.175 1.00 33.50 136 SER A CA 1
ATOM 1046 C C . SER A 1 136 ? 36.158 23.598 -31.653 1.00 33.50 136 SER A C 1
ATOM 1048 O O . SER A 1 136 ? 35.204 23.434 -30.900 1.00 33.50 136 SER A O 1
ATOM 1050 N N . SER A 1 137 ? 37.426 23.666 -31.269 1.00 38.66 137 SER A N 1
ATOM 1051 C CA . SER A 1 137 ? 38.058 23.501 -29.963 1.00 38.66 137 SER A CA 1
ATOM 1052 C C . SER A 1 137 ? 37.775 24.635 -28.971 1.00 38.66 137 SER A C 1
ATOM 1054 O O . SER A 1 137 ? 37.733 25.797 -29.370 1.00 38.66 137 SER A O 1
ATOM 1056 N N . THR A 1 138 ? 37.755 24.305 -27.676 1.00 36.16 138 THR A N 1
ATOM 1057 C CA . THR A 1 138 ? 38.263 25.196 -26.623 1.00 36.16 138 THR A CA 1
ATOM 1058 C C . THR A 1 138 ? 38.880 24.387 -25.473 1.00 36.16 138 THR A C 1
ATOM 1060 O O . THR A 1 138 ? 38.240 23.508 -24.899 1.00 36.16 138 THR A O 1
ATOM 1063 N N . ASN A 1 139 ? 40.148 24.711 -25.182 1.00 33.22 139 ASN A N 1
ATOM 1064 C CA . ASN A 1 139 ? 40.986 24.322 -24.030 1.00 33.22 139 ASN A CA 1
ATOM 1065 C C . ASN A 1 139 ? 40.238 24.510 -22.686 1.00 33.22 139 ASN A C 1
ATOM 1067 O O . ASN A 1 139 ? 39.281 25.277 -22.641 1.00 33.22 139 ASN A O 1
ATOM 1071 N N . VAL A 1 140 ? 40.586 23.883 -21.550 1.00 36.59 140 VAL A N 1
ATOM 1072 C CA . VAL A 1 140 ? 41.842 23.971 -20.759 1.00 36.59 140 VAL A CA 1
ATOM 1073 C C . VAL A 1 140 ? 41.879 22.820 -19.689 1.00 36.59 140 VAL A C 1
ATOM 1075 O O . VAL A 1 140 ? 40.912 22.066 -19.607 1.00 36.59 140 VAL A O 1
ATOM 1078 N N . PRO A 1 141 ? 42.918 22.654 -18.835 1.00 42.78 141 PRO A N 1
ATOM 1079 C CA . PRO A 1 141 ? 44.050 21.736 -18.983 1.00 42.78 141 PRO A CA 1
ATOM 1080 C C . PRO A 1 141 ? 44.085 20.561 -17.973 1.00 42.78 141 PRO A C 1
ATOM 1082 O O . PRO A 1 141 ? 43.495 20.597 -16.895 1.00 42.78 141 PRO A O 1
ATOM 1085 N N . SER A 1 142 ? 44.878 19.544 -18.319 1.00 34.03 142 SER A N 1
ATOM 1086 C CA . SER A 1 142 ? 45.343 18.469 -17.434 1.00 34.03 142 SER A CA 1
ATOM 1087 C C . SER A 1 142 ? 46.413 18.963 -16.449 1.00 34.03 142 SER A C 1
ATOM 1089 O O . SER A 1 142 ? 47.319 19.693 -16.845 1.00 34.03 142 SER A O 1
ATOM 1091 N N . SER A 1 143 ? 46.371 18.485 -15.202 1.00 37.12 143 SER A N 1
ATOM 1092 C CA . SER A 1 143 ? 47.528 18.463 -14.296 1.00 37.12 143 SER A CA 1
ATOM 1093 C C . SER A 1 143 ? 47.896 17.015 -13.980 1.00 37.12 143 SER A C 1
ATOM 1095 O O . SER A 1 143 ? 47.042 16.221 -13.587 1.00 37.12 143 SER A O 1
ATOM 1097 N N . THR A 1 144 ? 49.174 16.693 -14.158 1.00 34.16 144 THR A N 1
ATOM 1098 C CA . THR A 1 144 ? 49.794 15.385 -13.927 1.00 34.16 144 THR A CA 1
ATOM 1099 C C . THR A 1 144 ? 51.007 15.603 -13.008 1.00 34.16 144 THR A C 1
ATOM 1101 O O . THR A 1 144 ? 51.875 16.391 -13.364 1.00 34.16 144 THR A O 1
ATOM 1104 N N . THR A 1 145 ? 50.985 14.943 -11.837 1.00 33.16 145 THR A N 1
ATOM 1105 C CA . THR A 1 145 ? 52.075 14.170 -11.170 1.00 33.16 145 THR A CA 1
ATOM 1106 C C . THR A 1 145 ? 53.408 14.900 -10.856 1.00 33.16 145 THR A C 1
ATOM 1108 O O . THR A 1 145 ? 54.113 15.278 -11.780 1.00 33.16 145 THR A O 1
ATOM 1111 N N . GLU A 1 146 ? 53.769 15.236 -9.596 1.00 33.12 146 GLU A N 1
ATOM 1112 C CA . GLU A 1 146 ? 54.373 14.447 -8.461 1.00 33.12 146 GLU A CA 1
ATOM 1113 C C . GLU A 1 146 ? 55.833 14.893 -8.177 1.00 33.12 146 GLU A C 1
ATOM 1115 O O . GLU A 1 146 ? 56.305 15.765 -8.905 1.00 33.12 146 GLU A O 1
ATOM 1120 N N . PRO A 1 147 ? 56.634 14.286 -7.261 1.00 51.75 147 PRO A N 1
ATOM 1121 C CA . PRO A 1 147 ? 56.452 13.822 -5.863 1.00 51.75 147 PRO A CA 1
ATOM 1122 C C . PRO A 1 147 ? 57.530 14.450 -4.918 1.00 51.75 147 PRO A C 1
ATOM 1124 O O . PRO A 1 147 ? 58.307 15.284 -5.371 1.00 51.75 147 PRO A O 1
ATOM 1127 N N . SER A 1 148 ? 57.619 14.054 -3.627 1.00 32.06 148 SER A N 1
ATOM 1128 C CA . SER A 1 148 ? 58.888 13.673 -2.928 1.00 32.06 148 SER A CA 1
ATOM 1129 C C . SER A 1 148 ? 58.820 13.685 -1.380 1.00 32.06 148 SER A C 1
ATOM 1131 O O . SER A 1 148 ? 58.471 14.705 -0.789 1.00 32.06 148 SER A O 1
ATOM 1133 N N . GLY A 1 149 ? 59.302 12.579 -0.779 1.00 33.31 149 GLY A N 1
ATOM 1134 C CA . GLY A 1 149 ? 59.941 12.435 0.553 1.00 33.31 149 GLY A CA 1
ATOM 1135 C C . GLY A 1 149 ? 59.020 12.120 1.747 1.00 33.31 149 GLY A C 1
ATOM 1136 O O . GLY A 1 149 ? 57.973 12.735 1.884 1.00 33.31 149 GLY A O 1
ATOM 1137 N N . ASP A 1 150 ? 59.302 11.221 2.698 1.00 37.38 150 ASP A N 1
ATOM 1138 C CA . ASP A 1 150 ? 60.363 10.224 2.922 1.00 37.38 150 ASP A CA 1
ATOM 1139 C C . AS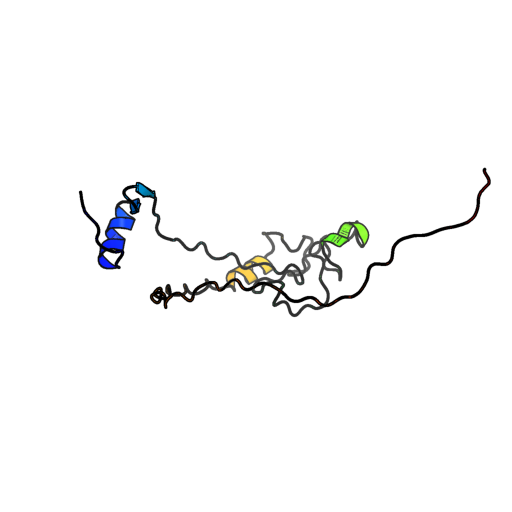P A 1 150 ? 59.920 9.287 4.088 1.00 37.38 150 ASP A C 1
ATOM 1141 O O . ASP A 1 150 ? 59.450 9.753 5.120 1.00 37.38 150 ASP A O 1
ATOM 1145 N N . VAL A 1 151 ? 60.010 7.967 3.868 1.00 37.62 151 VAL A N 1
ATOM 1146 C CA . VAL A 1 151 ? 60.618 6.872 4.680 1.00 37.62 151 VAL A CA 1
ATOM 1147 C C . VAL A 1 151 ? 60.534 6.779 6.244 1.00 37.62 151 VAL A C 1
ATOM 1149 O O . VAL A 1 151 ? 61.085 7.601 6.964 1.00 37.62 151 VAL A O 1
ATOM 1152 N N . VAL A 1 152 ? 60.015 5.603 6.700 1.00 38.53 152 VAL A N 1
ATOM 1153 C CA . VAL A 1 152 ? 60.464 4.665 7.798 1.00 38.53 152 VAL A CA 1
ATOM 1154 C C . VAL A 1 152 ? 60.127 5.036 9.273 1.00 38.53 152 VAL A C 1
ATOM 1156 O O . VAL A 1 152 ? 60.320 6.161 9.698 1.00 38.53 152 VAL A O 1
ATOM 1159 N N . THR A 1 153 ? 59.554 4.181 10.152 1.00 38.16 153 THR A N 1
ATOM 1160 C CA . THR A 1 153 ? 60.005 2.849 10.642 1.00 38.16 153 THR A CA 1
ATOM 1161 C C . THR A 1 153 ? 58.910 2.084 11.424 1.00 38.16 153 THR A C 1
ATOM 1163 O O . THR A 1 153 ? 58.043 2.686 12.048 1.00 38.16 153 THR A O 1
ATOM 1166 N N . HIS A 1 154 ? 59.043 0.755 11.410 1.00 36.75 154 HIS A N 1
ATOM 1167 C CA . HIS A 1 154 ? 58.468 -0.324 12.236 1.00 36.75 154 HIS A CA 1
ATOM 1168 C C . HIS A 1 154 ? 58.108 -0.024 13.710 1.00 36.75 154 HIS A C 1
ATOM 1170 O O . HIS A 1 154 ? 58.920 0.557 14.426 1.00 36.75 154 HIS A O 1
ATOM 1176 N N . LEU A 1 155 ? 56.986 -0.579 14.202 1.00 40.47 155 LEU A N 1
ATOM 1177 C CA . LEU A 1 155 ? 56.898 -1.854 14.952 1.00 40.47 155 LEU A CA 1
ATOM 1178 C C . LEU A 1 155 ? 55.435 -2.313 15.074 1.00 40.47 155 LEU A C 1
ATOM 1180 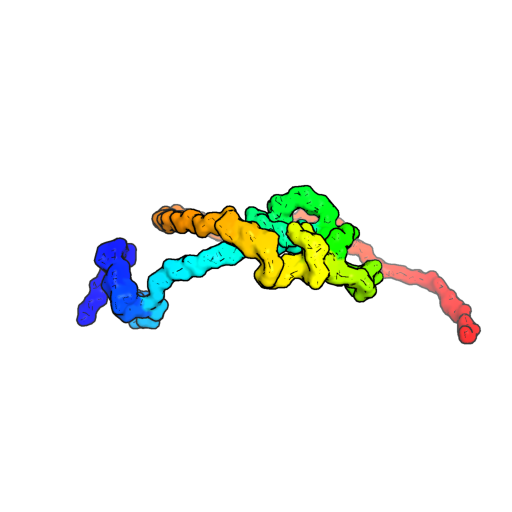O O . LEU A 1 155 ? 54.566 -1.439 15.282 1.00 40.47 155 LEU A O 1
#

pLDDT: mean 72.9, std 23.0, range [30.23, 97.19]

Sequence (155 aa):
MVELGPLSDKNLWLILRSGTLFFDGRPHPVRAFTAAKTKPNQCRQCWRLGHSEAWCRQTNPVCGTCAQGHPSHHHHAVAPNAAQLCVLCKGAHPSWTRWCVNRHIQLAAQPPLPKKKPAKPSAASKRHASKVTAGSSTNVPSSTTEPSGDVVTHL